Protein AF-A0A5A8F7L4-F1 (afdb_monomer_lite)

Structure (mmCIF, N/CA/C/O backbone):
data_AF-A0A5A8F7L4-F1
#
_entry.id   AF-A0A5A8F7L4-F1
#
loop_
_atom_site.group_PDB
_atom_site.id
_atom_site.type_symbol
_atom_site.label_atom_id
_atom_site.label_alt_id
_atom_site.label_comp_id
_atom_site.label_asym_id
_atom_site.label_entity_id
_atom_site.label_seq_id
_atom_site.pdbx_PDB_ins_code
_atom_site.Cartn_x
_atom_site.Cartn_y
_atom_site.Cartn_z
_atom_site.occupancy
_atom_site.B_iso_or_equiv
_atom_site.auth_seq_id
_atom_site.auth_comp_id
_atom_site.auth_asym_id
_atom_site.auth_atom_id
_atom_site.pdbx_PDB_model_num
ATOM 1 N N . MET A 1 1 ? 20.480 6.733 9.636 1.00 57.47 1 MET A N 1
ATOM 2 C CA . MET A 1 1 ? 19.299 7.056 10.469 1.00 57.47 1 MET A CA 1
ATOM 3 C C . MET A 1 1 ? 18.013 6.622 9.750 1.00 57.47 1 MET A C 1
ATOM 5 O O . MET A 1 1 ? 18.088 6.288 8.567 1.00 57.47 1 MET A O 1
ATOM 9 N N . ILE A 1 2 ? 16.866 6.569 10.441 1.00 54.84 2 ILE A N 1
ATOM 10 C CA . ILE A 1 2 ? 15.533 6.311 9.850 1.00 54.84 2 ILE A CA 1
ATOM 11 C C . ILE A 1 2 ? 14.812 7.654 9.679 1.00 54.84 2 ILE A C 1
ATOM 13 O O . ILE A 1 2 ? 14.841 8.476 10.595 1.00 54.84 2 ILE A O 1
ATOM 17 N N . LEU A 1 3 ? 14.175 7.861 8.528 1.00 58.91 3 LEU A N 1
ATOM 18 C CA . LEU A 1 3 ? 13.356 9.028 8.209 1.00 58.91 3 LEU A CA 1
ATOM 19 C C . LEU A 1 3 ? 11.886 8.669 8.175 1.00 58.91 3 LEU A C 1
ATOM 21 O O . LEU A 1 3 ? 11.523 7.587 7.713 1.00 58.91 3 LEU A O 1
ATOM 25 N N . ILE A 1 4 ? 11.055 9.606 8.620 1.00 66.19 4 ILE A N 1
ATOM 26 C CA . ILE A 1 4 ? 9.610 9.453 8.624 1.00 66.19 4 ILE A CA 1
ATOM 27 C C . ILE A 1 4 ? 8.995 10.644 7.894 1.00 66.19 4 ILE A C 1
ATOM 29 O O . ILE A 1 4 ? 9.152 11.786 8.315 1.00 66.19 4 ILE A O 1
ATOM 33 N N . PHE A 1 5 ? 8.288 10.368 6.800 1.00 61.22 5 PHE A N 1
ATOM 34 C CA . PHE A 1 5 ? 7.441 11.346 6.124 1.00 61.22 5 PHE A CA 1
ATOM 35 C C . PHE A 1 5 ? 5.993 11.074 6.481 1.00 61.22 5 PHE A C 1
ATOM 37 O O . PHE A 1 5 ? 5.512 9.946 6.370 1.00 61.22 5 PHE A O 1
ATOM 44 N N . SER A 1 6 ? 5.298 12.115 6.903 1.00 58.12 6 SER A N 1
ATOM 45 C CA . SER A 1 6 ? 3.911 12.045 7.332 1.00 58.12 6 SER A CA 1
ATOM 46 C C . SER A 1 6 ? 3.131 13.158 6.648 1.00 58.12 6 SER A C 1
ATOM 48 O O . SER A 1 6 ? 3.622 14.277 6.523 1.00 58.12 6 SER A O 1
ATOM 50 N N . ASN A 1 7 ? 1.913 12.868 6.198 1.00 58.84 7 ASN A N 1
ATOM 51 C CA . ASN A 1 7 ? 0.981 13.896 5.725 1.00 58.84 7 ASN A CA 1
ATOM 52 C C . ASN A 1 7 ? 0.032 14.396 6.828 1.00 58.84 7 ASN A C 1
ATOM 54 O O . ASN A 1 7 ? -0.946 15.092 6.551 1.00 58.84 7 ASN A O 1
ATOM 58 N N . TYR A 1 8 ? 0.289 14.034 8.085 1.00 61.28 8 TYR A N 1
ATOM 59 C CA . TYR A 1 8 ? -0.482 14.534 9.213 1.00 61.28 8 TYR A CA 1
ATOM 60 C C . TYR A 1 8 ? -0.081 15.961 9.572 1.00 61.28 8 TYR A C 1
ATOM 62 O O . TYR A 1 8 ? 1.003 16.182 10.105 1.00 61.28 8 TYR A O 1
ATOM 70 N N . LYS A 1 9 ? -1.014 16.907 9.421 1.00 59.25 9 LYS A N 1
ATOM 71 C CA . LYS A 1 9 ? -0.914 18.200 10.107 1.00 59.25 9 LYS A CA 1
ATOM 72 C C . LYS A 1 9 ? -1.054 17.974 11.615 1.00 59.25 9 LYS A C 1
ATOM 74 O O . LYS A 1 9 ? -2.053 17.413 12.069 1.00 59.25 9 LYS A O 1
ATOM 79 N N . GLU A 1 10 ? -0.077 18.441 12.391 1.00 54.88 10 GLU A N 1
ATOM 80 C CA . GLU A 1 10 ? 0.024 18.243 13.851 1.00 54.88 10 GLU A CA 1
ATOM 81 C C . GLU A 1 10 ? -1.289 18.556 14.598 1.00 54.88 10 GLU A C 1
ATOM 83 O O . GLU A 1 10 ? -1.762 17.765 15.417 1.00 54.88 10 GLU A O 1
ATOM 88 N N . ASN A 1 11 ? -1.945 19.666 14.248 1.00 58.03 11 ASN A N 1
ATOM 89 C CA . ASN A 1 11 ? -3.193 20.103 14.881 1.00 58.03 11 ASN A CA 1
ATOM 90 C C . ASN A 1 11 ? -4.389 19.174 14.597 1.00 58.03 11 ASN A C 1
ATOM 92 O O . ASN A 1 11 ? -5.245 18.989 15.467 1.00 58.03 11 ASN A O 1
ATOM 96 N N . ASP A 1 12 ? -4.448 18.558 13.413 1.00 60.22 12 ASP A N 1
ATOM 97 C CA . ASP A 1 12 ? -5.521 17.629 13.039 1.00 60.22 12 ASP A CA 1
ATOM 98 C C . ASP A 1 12 ? -5.340 16.260 13.705 1.00 60.22 12 ASP A C 1
ATOM 100 O O . ASP A 1 12 ? -6.324 15.626 14.102 1.00 60.22 12 ASP A O 1
ATOM 104 N N . LEU A 1 13 ? -4.087 15.825 13.884 1.00 56.00 13 LEU A N 1
ATOM 105 C CA . LEU A 1 13 ? -3.741 14.617 14.634 1.00 56.00 13 LEU A CA 1
ATOM 106 C C . LEU A 1 13 ? -4.175 14.756 16.103 1.00 56.00 13 LEU A C 1
ATOM 108 O O . LEU A 1 13 ? -4.954 13.939 16.597 1.00 56.00 13 LEU A O 1
ATOM 112 N N . LEU A 1 14 ? -3.759 15.837 16.773 1.00 55.66 14 LEU A N 1
ATOM 113 C CA . LEU A 1 14 ? -4.086 16.106 18.180 1.00 55.66 14 LEU A CA 1
ATOM 114 C C . LEU A 1 14 ? -5.597 16.214 18.429 1.00 55.66 14 LEU A C 1
ATOM 116 O O . LEU A 1 14 ? -6.098 15.761 19.460 1.00 55.66 14 LEU A O 1
ATOM 120 N N . LYS A 1 15 ? -6.345 16.789 17.479 1.00 60.19 15 LYS A N 1
ATOM 121 C CA . LYS A 1 15 ? -7.806 16.901 17.562 1.00 60.19 15 LYS A CA 1
ATOM 122 C C . LYS A 1 15 ? -8.496 15.538 17.453 1.00 60.19 15 LYS A C 1
ATOM 124 O O . LYS A 1 15 ? -9.439 15.279 18.195 1.00 60.19 15 LYS A O 1
ATOM 129 N N . ARG A 1 16 ? -8.018 14.651 16.572 1.00 56.50 16 ARG A N 1
ATOM 130 C CA . ARG A 1 16 ? -8.571 13.295 16.391 1.00 56.50 16 ARG A CA 1
ATOM 131 C C . ARG A 1 16 ? -8.291 12.381 17.583 1.00 56.50 16 ARG A C 1
ATOM 133 O O . ARG A 1 16 ? -9.190 11.644 17.979 1.00 56.50 16 ARG A O 1
ATOM 140 N N . LEU A 1 17 ? -7.100 12.480 18.174 1.00 53.53 17 LEU A N 1
ATOM 141 C CA . LEU A 1 17 ? -6.705 11.717 19.364 1.00 53.53 17 LEU A CA 1
ATOM 142 C C . LEU A 1 17 ? -7.562 12.063 20.586 1.00 53.53 17 LEU A C 1
ATOM 144 O O . LEU A 1 17 ? -8.050 11.178 21.280 1.00 53.53 17 LEU A O 1
ATOM 148 N N . LYS A 1 18 ? -7.850 13.354 20.791 1.00 55.47 18 LYS A N 1
ATOM 149 C CA . LYS A 1 18 ? -8.753 13.807 21.862 1.00 55.47 18 LYS A CA 1
ATOM 150 C C . LYS A 1 18 ? -10.212 13.380 21.664 1.00 55.47 18 LYS A C 1
ATOM 152 O O . LYS A 1 18 ? -10.973 13.402 22.625 1.00 55.47 18 LYS A O 1
ATOM 157 N N . MET A 1 19 ? -10.616 13.042 20.436 1.00 55.25 19 MET A N 1
ATOM 158 C CA . MET A 1 19 ? -12.011 12.755 20.088 1.00 55.25 19 MET A CA 1
ATOM 159 C C . MET A 1 19 ? -12.340 11.264 19.967 1.00 55.25 19 MET A C 1
ATOM 161 O O . MET A 1 19 ? -13.517 10.930 20.023 1.00 55.25 19 MET A O 1
ATOM 165 N N . ASN A 1 20 ? -11.363 10.366 19.796 1.00 46.97 20 ASN A N 1
ATOM 166 C CA . ASN A 1 20 ? -11.635 8.942 19.588 1.00 46.97 20 ASN A CA 1
ATOM 167 C C . ASN A 1 20 ? -10.513 8.044 20.133 1.00 46.97 20 ASN A C 1
ATOM 169 O O . ASN A 1 20 ? -9.562 7.738 19.417 1.00 46.97 20 ASN A O 1
ATOM 173 N N . ILE A 1 21 ? -10.708 7.489 21.333 1.00 47.66 21 ILE A N 1
ATOM 174 C CA . ILE A 1 21 ? -10.097 6.208 21.742 1.00 47.66 21 ILE A CA 1
ATOM 175 C C . ILE A 1 21 ? -10.932 5.080 21.106 1.00 47.66 21 ILE A C 1
ATOM 177 O O . ILE A 1 21 ? -11.544 4.252 21.772 1.00 47.66 21 ILE A O 1
ATOM 181 N N . VAL A 1 22 ? -11.065 5.111 19.783 1.00 51.72 22 VAL A N 1
ATOM 182 C CA . VAL A 1 22 ? -11.692 4.040 19.001 1.00 51.72 22 VAL A CA 1
ATOM 183 C C . VAL A 1 22 ? -10.557 3.310 18.313 1.00 51.72 22 VAL A C 1
ATOM 185 O O . VAL A 1 22 ? -9.643 3.964 17.826 1.00 51.72 22 VAL A O 1
ATOM 188 N N . SER A 1 23 ? -10.598 1.976 18.275 1.00 60.38 23 SER A N 1
ATOM 189 C CA . SER A 1 23 ? -9.580 1.113 17.665 1.00 60.38 23 SER A CA 1
ATOM 190 C C . SER A 1 23 ? -9.224 1.563 16.238 1.00 60.38 23 SER A C 1
ATOM 192 O O . SER A 1 23 ? -9.871 1.172 15.259 1.00 60.38 23 SER A O 1
ATOM 194 N N . ILE A 1 24 ? -8.211 2.419 16.108 1.00 70.38 24 ILE A N 1
ATOM 195 C CA . ILE A 1 24 ? -7.710 2.888 14.821 1.00 70.38 24 ILE A CA 1
ATOM 196 C C . ILE A 1 24 ? -7.053 1.686 14.148 1.00 70.38 24 ILE A C 1
ATOM 198 O O . ILE A 1 24 ? -6.087 1.124 14.658 1.00 70.38 24 ILE A O 1
ATOM 202 N N . LYS A 1 25 ? -7.575 1.279 12.988 1.00 81.06 25 LYS A N 1
ATOM 203 C CA . LYS A 1 25 ? -6.940 0.241 12.173 1.00 81.06 25 LYS A CA 1
ATOM 204 C C . LYS A 1 25 ? -5.682 0.813 11.530 1.00 81.06 25 LYS A C 1
ATOM 206 O O . LYS A 1 25 ? -5.773 1.710 10.689 1.00 81.06 25 LYS A O 1
ATOM 211 N N . ILE A 1 26 ? -4.534 0.284 11.923 1.00 82.62 26 ILE A N 1
ATOM 212 C CA . ILE A 1 26 ? -3.226 0.597 11.352 1.00 82.62 26 ILE A CA 1
ATOM 213 C C . ILE A 1 26 ? -2.801 -0.583 10.479 1.00 82.62 26 ILE A C 1
ATOM 215 O O . ILE A 1 26 ? -3.024 -1.733 10.855 1.00 82.62 26 ILE A O 1
ATOM 219 N N . ALA A 1 27 ? -2.206 -0.310 9.321 1.00 87.44 27 ALA A N 1
ATOM 220 C CA . ALA A 1 27 ? -1.684 -1.347 8.440 1.00 87.44 27 ALA A CA 1
ATOM 221 C C . ALA A 1 27 ? -0.293 -0.999 7.907 1.00 87.44 27 ALA A C 1
ATOM 223 O O . ALA A 1 27 ? 0.126 0.159 7.926 1.00 87.44 27 ALA A O 1
ATOM 224 N N . PHE A 1 28 ? 0.413 -2.019 7.426 1.00 89.12 28 PHE A N 1
ATOM 225 C CA . PHE A 1 28 ? 1.803 -1.928 7.001 1.00 89.12 28 PHE A CA 1
ATOM 226 C C . PHE A 1 28 ? 1.964 -2.486 5.589 1.00 89.12 28 PHE A C 1
ATOM 2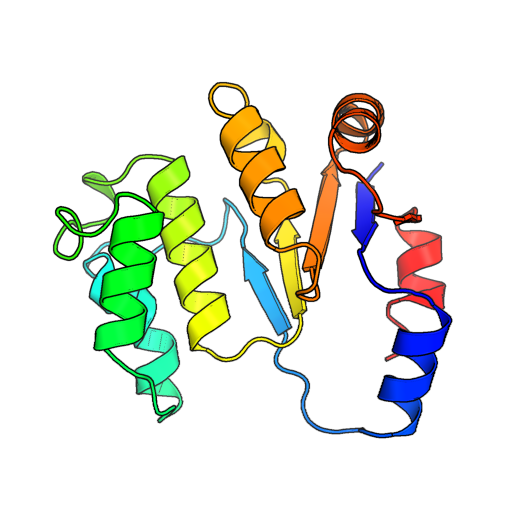28 O O . PHE A 1 28 ? 1.507 -3.586 5.284 1.00 89.12 28 PHE A O 1
ATOM 235 N N . VAL A 1 29 ? 2.676 -1.745 4.752 1.00 90.81 29 VAL A N 1
ATOM 236 C CA . VAL A 1 29 ? 3.159 -2.167 3.442 1.00 90.81 29 VAL A CA 1
ATOM 237 C C . VAL A 1 29 ? 4.679 -2.184 3.525 1.00 90.81 29 VAL A C 1
ATOM 239 O O . VAL A 1 29 ? 5.332 -1.141 3.566 1.00 90.81 29 VAL A O 1
ATOM 242 N N . ALA A 1 30 ? 5.237 -3.387 3.602 1.00 88.31 30 ALA A N 1
ATOM 243 C CA . ALA A 1 30 ? 6.674 -3.611 3.675 1.00 88.31 30 ALA A CA 1
ATOM 244 C C . ALA A 1 30 ? 7.082 -4.700 2.681 1.00 88.31 30 ALA A C 1
ATOM 246 O O . ALA A 1 30 ? 6.299 -5.607 2.385 1.00 88.31 30 ALA A O 1
ATOM 247 N N . GLU A 1 31 ? 8.316 -4.638 2.186 1.00 80.31 31 GLU A N 1
ATOM 248 C CA . GLU A 1 31 ? 8.887 -5.656 1.296 1.00 80.31 31 GLU A CA 1
ATOM 249 C C . GLU A 1 31 ? 8.870 -7.030 1.979 1.00 80.31 31 GLU A C 1
ATOM 251 O O . GLU A 1 31 ? 8.335 -7.997 1.433 1.00 80.31 31 GLU A O 1
ATOM 256 N N . THR A 1 32 ? 9.343 -7.060 3.226 1.00 82.50 32 THR A N 1
ATOM 257 C CA . THR A 1 32 ? 9.499 -8.253 4.064 1.00 82.50 32 THR A CA 1
ATOM 258 C C . THR A 1 32 ? 8.189 -8.925 4.455 1.00 82.50 32 THR A C 1
ATOM 260 O O . THR A 1 32 ? 8.223 -10.072 4.887 1.00 82.50 32 THR A O 1
ATOM 263 N N . LEU A 1 33 ? 7.040 -8.257 4.302 1.00 86.00 33 LEU A N 1
ATOM 264 C CA . LEU A 1 33 ? 5.728 -8.866 4.516 1.00 86.00 33 LEU A CA 1
ATOM 265 C C . LEU A 1 33 ? 5.312 -9.600 3.235 1.00 86.00 33 LEU A C 1
ATOM 267 O O . LEU A 1 33 ? 5.012 -8.941 2.240 1.00 86.00 33 LEU A O 1
ATOM 271 N N . PRO A 1 34 ? 5.322 -10.942 3.188 1.00 88.12 34 PRO A N 1
ATOM 272 C CA . PRO A 1 34 ? 5.039 -11.662 1.956 1.00 88.12 34 PRO A CA 1
ATOM 273 C C . PRO A 1 34 ? 3.535 -11.680 1.649 1.00 88.12 34 PRO A C 1
ATOM 275 O O . PRO A 1 34 ? 2.703 -11.698 2.552 1.00 88.12 34 PRO A O 1
ATOM 278 N N . LEU A 1 35 ? 3.193 -11.741 0.359 1.00 94.12 35 LEU A N 1
ATOM 279 C CA . LEU A 1 35 ? 1.896 -12.278 -0.064 1.00 94.12 35 LEU A CA 1
ATOM 280 C C . LEU A 1 35 ? 1.872 -13.785 0.204 1.00 94.12 35 LEU A C 1
ATOM 282 O O . LEU A 1 35 ? 2.916 -14.442 0.128 1.00 94.12 35 LEU A O 1
ATOM 286 N N . ILE A 1 36 ? 0.692 -14.333 0.476 1.00 94.62 36 ILE A N 1
ATOM 287 C CA . ILE A 1 36 ? 0.520 -15.768 0.673 1.00 94.62 36 ILE A CA 1
ATOM 288 C C . ILE A 1 36 ? 0.616 -16.450 -0.695 1.00 94.62 36 ILE A C 1
ATOM 290 O O . ILE A 1 36 ? -0.210 -16.222 -1.576 1.00 94.62 36 ILE A O 1
ATOM 294 N N . SER A 1 37 ? 1.653 -17.269 -0.880 1.00 90.88 37 SER A N 1
ATOM 295 C CA . SER A 1 37 ? 2.071 -17.767 -2.198 1.00 90.88 37 SER A CA 1
ATOM 296 C C . SER A 1 37 ? 1.062 -18.684 -2.894 1.00 90.88 37 SER A C 1
ATOM 298 O O . SER A 1 37 ? 1.043 -18.745 -4.120 1.00 90.88 37 SER A O 1
ATOM 300 N N . ASN A 1 38 ? 0.250 -19.428 -2.137 1.00 94.62 38 ASN A N 1
ATOM 301 C CA . ASN A 1 38 ? -0.765 -20.323 -2.701 1.00 94.62 38 ASN A CA 1
ATOM 302 C C . ASN A 1 38 ? -2.058 -19.593 -3.093 1.00 94.62 38 ASN A C 1
ATOM 304 O O . ASN A 1 38 ? -2.875 -20.185 -3.797 1.00 94.62 38 ASN A O 1
ATOM 308 N N . LEU A 1 39 ? -2.221 -18.340 -2.666 1.00 97.19 39 LEU A N 1
ATOM 309 C CA . LEU A 1 39 ? -3.354 -17.498 -3.015 1.00 97.19 39 LEU A CA 1
ATOM 310 C C . LEU A 1 39 ? -3.042 -16.667 -4.261 1.00 97.19 39 LEU A C 1
ATOM 312 O O . LEU A 1 39 ? -1.916 -16.199 -4.460 1.00 97.19 39 LEU A O 1
ATOM 316 N N . ASN A 1 40 ? -4.054 -16.455 -5.093 1.00 97.50 40 ASN A N 1
ATOM 317 C CA . ASN A 1 40 ? -3.977 -15.480 -6.173 1.00 97.50 40 ASN A CA 1
ATOM 318 C C . ASN A 1 40 ? -4.063 -14.034 -5.638 1.00 97.50 40 ASN A C 1
ATOM 320 O O . ASN A 1 40 ? -4.234 -13.786 -4.439 1.00 97.50 40 ASN A O 1
ATOM 324 N N . LEU A 1 41 ? -3.888 -13.060 -6.530 1.00 97.25 41 LEU A N 1
ATOM 325 C CA . LEU A 1 41 ? -3.889 -11.636 -6.205 1.00 97.25 41 LEU A CA 1
ATOM 326 C C . LEU A 1 41 ? -5.183 -11.215 -5.496 1.00 97.25 41 LEU A C 1
ATOM 328 O O . LEU A 1 41 ? -5.121 -10.585 -4.437 1.00 97.25 41 LEU A O 1
ATOM 332 N N . ILE A 1 42 ? -6.350 -11.567 -6.047 1.00 97.12 42 ILE A N 1
ATOM 333 C CA . ILE A 1 42 ? -7.628 -11.145 -5.463 1.00 97.12 42 ILE A CA 1
ATOM 334 C C . ILE A 1 42 ? -7.907 -11.831 -4.122 1.00 97.12 42 ILE A C 1
ATOM 336 O O . ILE A 1 42 ? -8.418 -11.195 -3.200 1.00 97.12 42 ILE A O 1
ATOM 340 N N . GLU A 1 43 ? -7.511 -13.090 -3.963 1.00 97.50 43 GLU A N 1
ATOM 341 C CA . GLU A 1 43 ? -7.579 -13.812 -2.691 1.00 97.50 43 GLU A CA 1
ATOM 342 C C . GLU A 1 43 ? -6.701 -13.148 -1.631 1.00 97.50 43 GLU A C 1
ATOM 344 O O . GLU A 1 43 ? -7.164 -12.927 -0.517 1.00 97.50 43 GLU A O 1
ATOM 349 N N . ASN A 1 44 ? -5.475 -12.736 -1.972 1.00 97.50 44 ASN A N 1
ATOM 350 C CA . ASN A 1 44 ? -4.622 -11.991 -1.043 1.00 97.50 44 ASN A CA 1
ATOM 351 C C . ASN A 1 44 ? -5.284 -10.678 -0.590 1.00 97.50 44 ASN A C 1
ATOM 353 O O . ASN A 1 44 ? -5.287 -10.384 0.604 1.00 97.50 44 ASN A O 1
ATOM 357 N N . ILE A 1 45 ? -5.874 -9.909 -1.517 1.00 97.06 45 ILE A N 1
ATOM 358 C CA . ILE A 1 45 ? -6.573 -8.650 -1.197 1.00 97.06 45 ILE A CA 1
ATOM 359 C C . ILE A 1 45 ? -7.778 -8.893 -0.289 1.00 97.06 45 ILE A C 1
ATOM 361 O O . ILE A 1 45 ? -8.002 -8.144 0.663 1.00 97.06 45 ILE A O 1
ATOM 365 N N . THR A 1 46 ? -8.560 -9.927 -0.591 1.00 96.12 46 THR A N 1
ATOM 366 C CA . THR A 1 46 ? -9.851 -10.167 0.060 1.00 96.12 46 THR A CA 1
ATOM 367 C C . THR A 1 46 ? -9.748 -10.960 1.354 1.00 96.12 46 THR A C 1
ATOM 369 O O . THR A 1 46 ? -10.628 -10.829 2.202 1.00 96.12 46 THR A O 1
ATOM 372 N N . LEU A 1 47 ? -8.658 -11.694 1.578 1.00 94.94 47 LEU A N 1
ATOM 373 C CA . LEU A 1 47 ? -8.426 -12.472 2.792 1.00 94.94 47 LEU A CA 1
ATOM 374 C C . LEU A 1 47 ? -8.636 -11.681 4.100 1.00 94.94 47 LEU A C 1
ATOM 376 O O . LEU A 1 47 ? -9.448 -12.121 4.916 1.00 94.94 47 LEU A O 1
ATOM 380 N N . PRO A 1 48 ? -7.981 -10.523 4.343 1.00 91.19 48 PRO A N 1
ATOM 381 C CA . PRO A 1 48 ? -8.197 -9.770 5.581 1.00 91.19 48 PRO A CA 1
ATOM 382 C C . PRO A 1 48 ? -9.634 -9.247 5.701 1.00 91.19 48 PRO A C 1
ATOM 384 O O . PRO A 1 48 ? -10.163 -9.119 6.803 1.00 91.19 48 PRO A O 1
ATOM 387 N N . ILE A 1 49 ? -10.288 -8.963 4.574 1.00 93.12 49 ILE A N 1
ATOM 388 C CA . ILE A 1 49 ? -11.676 -8.502 4.534 1.00 93.12 49 ILE A CA 1
ATOM 389 C C . ILE A 1 49 ? -12.607 -9.625 5.005 1.00 93.12 49 ILE A C 1
ATOM 391 O O . ILE A 1 49 ? -13.423 -9.421 5.905 1.00 93.12 49 ILE A O 1
ATOM 395 N N . GLN A 1 50 ? -12.450 -10.812 4.416 1.00 93.19 50 GLN A N 1
ATOM 396 C CA . GLN A 1 50 ? -13.241 -12.004 4.710 1.00 93.19 50 GLN A CA 1
ATOM 397 C C . GLN A 1 50 ? -13.024 -12.471 6.149 1.00 93.19 50 GLN A C 1
ATOM 399 O O . GLN A 1 50 ? -13.997 -12.709 6.860 1.00 93.19 50 GLN A O 1
ATOM 404 N N . TYR A 1 51 ? -11.767 -12.520 6.604 1.00 92.00 51 TYR A N 1
ATOM 405 C CA . TYR A 1 51 ? -11.412 -12.926 7.965 1.00 92.00 51 TYR A CA 1
ATOM 406 C C . TYR A 1 51 ? -12.084 -12.050 9.033 1.00 92.00 51 TYR A C 1
ATOM 408 O O . TYR A 1 51 ? -12.534 -12.548 10.061 1.00 92.00 51 TYR A O 1
ATOM 416 N N . HIS A 1 52 ? -12.200 -10.744 8.777 1.00 87.12 52 HIS A N 1
ATOM 417 C CA . HIS A 1 52 ? -12.830 -9.796 9.697 1.00 87.12 52 HIS A CA 1
ATOM 418 C C . HIS A 1 52 ? -14.314 -9.516 9.402 1.00 87.12 52 HIS A C 1
ATOM 420 O O . HIS A 1 52 ? -14.894 -8.635 10.038 1.00 87.12 52 HIS A O 1
ATOM 426 N N . GLY A 1 53 ? -14.932 -10.216 8.443 1.00 89.94 53 GLY A N 1
ATOM 427 C CA . GLY A 1 53 ? -16.338 -10.013 8.073 1.00 89.94 53 GLY A CA 1
ATOM 428 C C . GLY A 1 53 ? -16.657 -8.598 7.572 1.00 89.94 53 GLY A C 1
ATOM 429 O O . GLY A 1 53 ? -17.766 -8.097 7.766 1.00 89.94 53 GLY A O 1
ATOM 430 N N . ILE A 1 54 ? -15.682 -7.916 6.969 1.00 90.44 54 ILE A N 1
ATOM 431 C CA . ILE A 1 54 ? -15.829 -6.539 6.491 1.00 90.44 54 ILE A CA 1
ATOM 432 C C . ILE A 1 54 ? -16.601 -6.551 5.167 1.00 90.44 54 ILE A C 1
ATOM 434 O O . ILE A 1 54 ? -16.339 -7.352 4.274 1.00 90.44 54 ILE A O 1
ATOM 438 N N . LYS A 1 55 ? -17.565 -5.642 5.013 1.00 91.25 55 LYS A N 1
ATOM 439 C CA . LYS A 1 55 ? -18.247 -5.453 3.728 1.00 91.25 55 LYS A CA 1
ATOM 440 C C . LYS A 1 55 ? -17.374 -4.618 2.799 1.00 91.25 55 LYS A C 1
ATOM 442 O O . LYS A 1 55 ? -16.831 -3.598 3.218 1.00 91.25 55 LYS A O 1
ATOM 447 N N . TYR A 1 56 ? -17.291 -5.024 1.541 1.00 91.31 56 TYR A N 1
ATOM 448 C CA . TYR A 1 56 ? -16.586 -4.291 0.498 1.00 91.31 56 TYR A CA 1
ATOM 449 C C . TYR A 1 56 ? -17.345 -4.379 -0.825 1.00 91.31 56 TYR A C 1
ATOM 451 O O . TYR A 1 56 ? -18.142 -5.296 -1.030 1.00 91.31 56 TYR A O 1
ATOM 459 N N . ASP A 1 57 ? -17.107 -3.409 -1.706 1.00 93.50 57 ASP A N 1
ATOM 460 C CA . ASP A 1 57 ? -17.699 -3.371 -3.039 1.00 93.50 57 ASP A CA 1
ATOM 461 C C . ASP A 1 57 ? -16.728 -3.962 -4.072 1.00 93.50 57 ASP A C 1
ATOM 463 O O . ASP A 1 57 ? -15.653 -3.417 -4.331 1.00 93.50 57 ASP A O 1
ATOM 467 N N . MET A 1 58 ? -17.127 -5.077 -4.687 1.00 91.94 58 MET A N 1
ATOM 468 C CA . MET A 1 58 ? -16.362 -5.734 -5.750 1.00 91.94 58 MET A CA 1
ATOM 469 C C . MET A 1 58 ? -16.204 -4.868 -7.002 1.00 91.94 58 MET A C 1
ATOM 471 O O . MET A 1 58 ? -15.205 -5.004 -7.707 1.00 91.94 58 MET A O 1
ATOM 475 N N . ARG A 1 59 ? -17.157 -3.977 -7.303 1.00 94.94 59 ARG A N 1
ATOM 476 C CA . ARG A 1 59 ? -17.036 -3.063 -8.450 1.00 94.94 59 ARG A CA 1
ATOM 477 C C . ARG A 1 59 ? -15.914 -2.066 -8.210 1.00 94.94 59 ARG A C 1
ATOM 479 O O . ARG A 1 59 ? -15.042 -1.922 -9.059 1.00 94.94 59 ARG A O 1
ATOM 486 N N . GLN A 1 60 ? -15.882 -1.487 -7.011 1.00 95.38 60 GLN A N 1
ATOM 487 C CA . GLN A 1 60 ? -14.805 -0.596 -6.597 1.00 95.38 60 GLN A CA 1
ATOM 488 C C . GLN A 1 60 ? -13.441 -1.301 -6.628 1.00 95.38 60 GLN A C 1
ATOM 490 O O . GLN A 1 60 ? -12.461 -0.710 -7.081 1.00 95.38 60 GLN A O 1
ATOM 495 N N . LEU A 1 61 ? -13.379 -2.571 -6.204 1.00 95.69 61 LEU A N 1
ATOM 496 C CA . LEU A 1 61 ? -12.143 -3.355 -6.272 1.00 95.69 61 LEU A CA 1
ATOM 497 C C . LEU A 1 61 ? -11.684 -3.544 -7.717 1.00 95.69 61 LEU A C 1
ATOM 499 O O . LEU A 1 61 ? -10.515 -3.324 -8.014 1.00 95.69 61 LEU A O 1
ATOM 503 N N . ASN A 1 62 ? -12.591 -3.888 -8.627 1.00 95.88 62 ASN A N 1
ATOM 504 C CA . ASN A 1 62 ? -12.259 -4.035 -10.042 1.00 95.88 62 ASN A CA 1
ATOM 505 C C . ASN A 1 62 ? -11.758 -2.727 -10.668 1.00 95.88 62 ASN A C 1
ATOM 507 O O . ASN A 1 62 ? -10.794 -2.753 -11.433 1.00 95.88 62 ASN A O 1
ATOM 511 N N . ASP A 1 63 ? -12.369 -1.592 -10.330 1.00 96.62 63 ASP A N 1
ATOM 512 C CA . ASP A 1 63 ? -11.932 -0.283 -10.821 1.00 96.62 63 ASP A CA 1
ATOM 513 C C . ASP A 1 63 ? -10.545 0.087 -10.282 1.00 96.62 63 ASP A C 1
ATOM 515 O O . ASP A 1 63 ? -9.687 0.547 -11.036 1.00 96.62 63 ASP A O 1
ATOM 519 N N . ASP A 1 64 ? -10.271 -0.184 -9.003 1.00 95.25 64 ASP A N 1
ATOM 520 C CA . ASP A 1 64 ? -8.930 -0.024 -8.439 1.00 95.25 64 ASP A CA 1
ATOM 521 C C . ASP A 1 64 ? -7.906 -0.934 -9.128 1.00 95.25 64 ASP A C 1
ATOM 523 O O . ASP A 1 64 ? -6.811 -0.485 -9.463 1.00 95.25 64 ASP A O 1
ATOM 527 N N . LEU A 1 65 ? -8.253 -2.202 -9.376 1.00 96.38 65 LEU A N 1
ATOM 528 C CA . LEU A 1 65 ? -7.380 -3.133 -10.090 1.00 96.38 65 LEU A CA 1
ATOM 529 C C . LEU A 1 65 ? -7.065 -2.623 -11.501 1.00 96.38 65 LEU A C 1
ATOM 531 O O . LEU A 1 65 ? -5.923 -2.733 -11.935 1.00 96.38 65 LEU A O 1
ATOM 535 N N . ARG A 1 66 ? -8.023 -2.013 -12.205 1.00 96.44 66 ARG A N 1
ATOM 536 C CA . ARG A 1 66 ? -7.769 -1.370 -13.507 1.00 96.44 66 ARG A CA 1
ATOM 537 C C . ARG A 1 66 ? -6.850 -0.161 -13.373 1.00 96.44 66 ARG A C 1
ATOM 539 O O . ARG A 1 66 ? -5.886 -0.058 -14.122 1.00 96.44 66 ARG A O 1
ATOM 546 N N . ASN A 1 67 ? -7.090 0.704 -12.387 1.00 92.81 67 ASN A N 1
ATOM 547 C CA . ASN A 1 67 ? -6.270 1.896 -12.142 1.00 92.81 67 ASN A CA 1
ATOM 548 C C . ASN A 1 67 ? -4.798 1.568 -11.852 1.00 92.81 67 ASN A C 1
ATOM 550 O O . ASN A 1 67 ? -3.920 2.380 -12.140 1.00 92.81 67 ASN A O 1
ATOM 554 N N . TYR A 1 68 ? -4.531 0.390 -11.284 1.00 92.19 68 TYR A N 1
ATOM 555 C CA . TYR A 1 68 ? -3.181 -0.092 -10.992 1.00 92.19 68 TYR A CA 1
ATOM 556 C C . TYR A 1 68 ? -2.652 -1.116 -12.010 1.00 92.19 68 TYR A C 1
ATOM 558 O O . TYR A 1 68 ? -1.611 -1.716 -11.761 1.00 92.19 68 TYR A O 1
ATOM 566 N N . ASN A 1 69 ? -3.329 -1.315 -13.149 1.00 94.06 69 ASN A N 1
ATOM 567 C CA . ASN A 1 69 ? -2.965 -2.294 -14.186 1.00 94.06 69 ASN A CA 1
ATOM 568 C C . ASN A 1 69 ? -2.847 -3.748 -13.673 1.00 94.06 69 ASN A C 1
ATOM 570 O O . ASN A 1 69 ? -2.029 -4.531 -14.148 1.00 94.06 69 ASN A O 1
ATOM 574 N N . LEU A 1 70 ? -3.678 -4.116 -12.697 1.00 96.81 70 LEU A N 1
ATOM 575 C CA . LEU A 1 70 ? -3.742 -5.441 -12.068 1.00 96.81 70 LEU A CA 1
ATOM 576 C C . LEU A 1 70 ? -4.943 -6.281 -12.513 1.00 96.81 70 LEU A C 1
ATOM 578 O O . LEU A 1 70 ? -5.031 -7.450 -12.143 1.00 96.81 70 LEU A O 1
ATOM 582 N N . TYR A 1 71 ? -5.879 -5.705 -13.270 1.00 97.19 71 TYR A N 1
ATOM 583 C CA . TYR A 1 71 ? -7.154 -6.352 -13.594 1.00 97.19 71 TYR A CA 1
ATOM 584 C C . TYR A 1 71 ? -6.970 -7.699 -14.305 1.00 97.19 71 TYR A C 1
ATOM 586 O O . TYR A 1 71 ? -7.468 -8.717 -13.830 1.00 97.19 71 TYR A O 1
ATOM 594 N N . ASP A 1 72 ? -6.153 -7.737 -15.358 1.00 97.06 72 ASP A N 1
ATOM 595 C CA . ASP A 1 72 ? -5.891 -8.966 -16.125 1.00 97.06 72 ASP A CA 1
ATOM 596 C C . ASP A 1 72 ? -5.058 -9.997 -15.341 1.00 97.06 72 ASP A C 1
ATOM 598 O O . ASP A 1 72 ? -4.948 -11.158 -15.731 1.00 97.06 72 ASP A O 1
ATOM 602 N N . LYS A 1 73 ? -4.491 -9.586 -14.200 1.00 97.12 73 LYS A N 1
ATOM 603 C CA . LYS A 1 73 ? -3.676 -10.410 -13.300 1.00 97.12 73 LYS A CA 1
ATOM 604 C C . LYS A 1 73 ? -4.405 -10.790 -12.015 1.00 97.12 73 LYS A C 1
ATOM 606 O O . LYS A 1 73 ? -3.792 -11.342 -11.105 1.00 97.12 73 LYS A O 1
ATOM 611 N N . MET A 1 74 ? -5.713 -10.543 -11.917 1.00 96.25 74 MET A N 1
ATOM 612 C CA . MET A 1 74 ? -6.473 -10.785 -10.685 1.00 96.25 74 MET A CA 1
ATOM 613 C C . MET A 1 74 ? -6.396 -12.239 -10.181 1.00 96.25 74 MET A C 1
ATOM 615 O O . MET A 1 74 ? -6.449 -12.473 -8.975 1.00 96.25 74 MET A O 1
ATOM 619 N N . TYR A 1 75 ? -6.210 -13.203 -11.089 1.00 97.44 75 TYR A N 1
ATOM 620 C CA . TYR A 1 75 ? -6.079 -14.631 -10.776 1.00 97.44 75 TYR A CA 1
ATOM 621 C C . TYR A 1 75 ? -4.631 -15.142 -10.788 1.00 97.44 75 TYR A C 1
ATOM 623 O O . TYR A 1 75 ? -4.399 -16.342 -10.639 1.00 97.44 75 TYR A O 1
ATOM 631 N N . TYR A 1 76 ? -3.646 -14.255 -10.947 1.00 97.94 76 TYR A N 1
ATOM 632 C CA . TYR A 1 76 ? -2.236 -14.630 -10.925 1.00 97.94 76 TYR A CA 1
ATOM 633 C C . TYR A 1 76 ? -1.781 -14.833 -9.481 1.00 97.94 76 TYR A C 1
ATOM 635 O O . TYR A 1 76 ? -2.244 -14.155 -8.561 1.00 97.94 76 TYR A O 1
ATOM 643 N N . ARG A 1 77 ? -0.856 -15.770 -9.282 1.00 96.06 77 ARG A N 1
ATOM 644 C CA . ARG A 1 77 ? -0.142 -15.959 -8.015 1.00 96.06 77 ARG A CA 1
ATOM 645 C C . ARG A 1 77 ? 1.063 -15.025 -7.941 1.00 96.06 77 ARG A C 1
ATOM 647 O O . ARG A 1 77 ? 1.431 -14.397 -8.931 1.00 96.06 77 ARG A O 1
ATOM 654 N N . LYS A 1 78 ? 1.671 -14.928 -6.754 1.00 92.75 78 LYS A N 1
ATOM 655 C CA . LYS A 1 78 ? 2.796 -14.019 -6.468 1.00 92.75 78 LYS A CA 1
ATOM 656 C C . LYS A 1 78 ? 3.936 -14.116 -7.494 1.00 92.75 78 LYS A C 1
ATOM 658 O O . LYS A 1 78 ? 4.517 -13.098 -7.836 1.00 92.75 78 LYS A O 1
ATOM 663 N N . ASP A 1 79 ? 4.261 -15.318 -7.951 1.00 93.75 79 ASP A N 1
ATOM 664 C CA . ASP A 1 79 ? 5.301 -15.608 -8.945 1.00 93.75 79 ASP A CA 1
ATOM 665 C C . ASP A 1 79 ? 5.005 -15.026 -10.337 1.00 93.75 79 ASP A C 1
ATOM 667 O O . ASP A 1 79 ? 5.928 -14.774 -11.105 1.00 93.75 79 ASP A O 1
ATOM 671 N N . GLY A 1 80 ? 3.734 -14.755 -10.644 1.00 94.25 80 GLY A N 1
ATOM 672 C CA . GLY A 1 80 ? 3.306 -14.056 -11.857 1.00 94.25 80 GLY A CA 1
ATOM 673 C C . GLY A 1 80 ? 3.237 -12.530 -11.724 1.00 94.25 80 GLY A C 1
ATOM 674 O O . GLY A 1 80 ? 2.828 -11.865 -12.679 1.00 94.25 80 GLY A O 1
ATOM 675 N N . LEU A 1 81 ? 3.591 -11.970 -10.562 1.00 93.56 81 LEU A N 1
ATOM 676 C CA . LEU A 1 81 ? 3.536 -10.535 -10.285 1.00 93.56 81 LEU A CA 1
ATOM 677 C C . LEU A 1 81 ? 4.939 -9.943 -10.183 1.00 93.56 81 LEU A C 1
ATOM 679 O O . LEU A 1 81 ? 5.834 -10.520 -9.565 1.00 93.56 81 LEU A O 1
ATOM 683 N N . ASN A 1 82 ? 5.119 -8.752 -10.741 1.00 91.38 82 ASN A N 1
ATOM 684 C CA . ASN A 1 82 ? 6.338 -7.982 -10.527 1.00 91.38 82 ASN A CA 1
ATOM 685 C C . ASN A 1 82 ? 6.282 -7.189 -9.204 1.00 91.38 82 ASN A C 1
ATOM 687 O O . ASN A 1 82 ? 5.295 -7.158 -8.469 1.00 91.38 82 ASN A O 1
ATOM 691 N N . GLU A 1 83 ? 7.378 -6.502 -8.926 1.00 88.50 83 GLU A N 1
ATOM 692 C CA . GLU A 1 83 ? 7.628 -5.727 -7.715 1.00 88.50 83 GLU A CA 1
ATOM 693 C C . GLU A 1 83 ? 6.565 -4.648 -7.426 1.00 88.50 83 GLU A C 1
ATOM 695 O O . GLU A 1 83 ? 6.061 -4.537 -6.303 1.00 88.50 83 GLU A O 1
ATOM 700 N N . ILE A 1 84 ? 6.189 -3.874 -8.451 1.00 89.31 84 ILE A N 1
ATOM 701 C CA . ILE A 1 84 ? 5.190 -2.797 -8.345 1.00 89.31 84 ILE A CA 1
ATOM 702 C C . ILE A 1 84 ? 3.777 -3.371 -8.178 1.00 89.31 84 ILE A C 1
ATOM 704 O O . ILE A 1 84 ? 2.967 -2.847 -7.412 1.00 89.31 84 ILE A O 1
ATOM 708 N N . GLU A 1 85 ? 3.496 -4.504 -8.815 1.00 92.31 85 GLU A N 1
ATOM 709 C CA . GLU A 1 85 ? 2.216 -5.201 -8.708 1.00 92.31 85 GLU A CA 1
ATOM 710 C C . GLU A 1 85 ? 2.017 -5.790 -7.310 1.00 92.31 85 GLU A C 1
ATOM 712 O O . GLU A 1 85 ? 0.938 -5.665 -6.721 1.00 92.31 85 GLU A O 1
ATOM 717 N N . ILE A 1 86 ? 3.077 -6.355 -6.725 1.00 93.12 86 ILE A N 1
ATOM 718 C CA . ILE A 1 86 ? 3.084 -6.821 -5.334 1.00 93.12 86 ILE A CA 1
ATOM 719 C C . ILE A 1 86 ? 2.823 -5.653 -4.374 1.00 93.12 86 ILE A C 1
ATOM 721 O O . ILE A 1 86 ? 2.040 -5.795 -3.432 1.00 93.12 86 ILE A O 1
ATOM 725 N N . PHE A 1 87 ? 3.437 -4.493 -4.607 1.00 92.44 87 PHE A N 1
ATOM 726 C CA . PHE A 1 87 ? 3.202 -3.296 -3.799 1.00 92.44 87 PHE A CA 1
ATOM 727 C C . PHE A 1 87 ? 1.752 -2.829 -3.841 1.00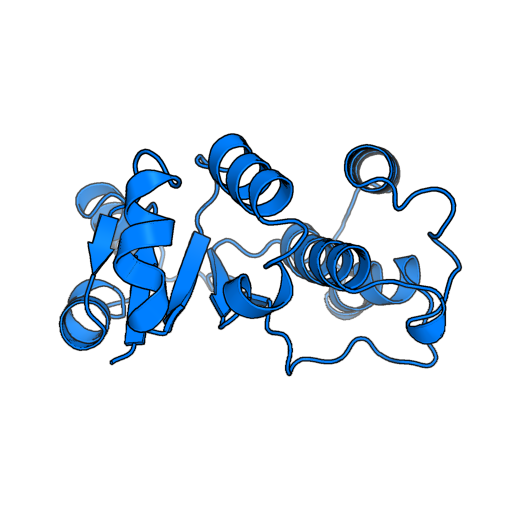 92.44 87 PHE A C 1
ATOM 729 O O . PHE A 1 87 ? 1.141 -2.654 -2.783 1.00 92.44 87 PHE A O 1
ATOM 736 N N . PHE A 1 88 ? 1.172 -2.681 -5.034 1.00 93.81 88 PHE A N 1
ATOM 737 C CA . PHE A 1 88 ? -0.224 -2.268 -5.156 1.00 93.81 88 PHE A CA 1
ATOM 738 C C . PHE A 1 88 ? -1.177 -3.309 -4.569 1.00 93.81 88 PHE A C 1
ATOM 740 O O . PHE A 1 88 ? -2.139 -2.934 -3.904 1.00 93.81 88 PHE A O 1
ATOM 747 N N . THR A 1 89 ? -0.871 -4.602 -4.694 1.00 95.62 89 THR A N 1
ATOM 748 C CA . THR A 1 89 ? -1.637 -5.672 -4.036 1.00 95.62 89 THR A CA 1
ATOM 749 C C . THR A 1 89 ? -1.650 -5.491 -2.514 1.00 95.62 89 THR A C 1
ATOM 751 O O . THR A 1 89 ? -2.719 -5.447 -1.905 1.00 95.62 89 THR A O 1
ATOM 754 N N . LYS A 1 90 ? -0.481 -5.291 -1.887 1.00 94.88 90 LYS A N 1
ATOM 755 C CA . LYS A 1 90 ? -0.364 -5.037 -0.436 1.00 94.88 90 LYS A CA 1
ATOM 756 C C . LYS A 1 90 ? -1.071 -3.751 -0.011 1.00 94.88 90 LYS A C 1
ATOM 758 O O . LYS A 1 90 ? -1.732 -3.712 1.027 1.00 94.88 90 LYS A O 1
ATOM 763 N N . TYR A 1 91 ? -0.964 -2.696 -0.814 1.00 94.06 91 TYR A N 1
ATOM 764 C CA . TYR A 1 91 ? -1.695 -1.456 -0.576 1.00 94.06 91 TYR A CA 1
ATOM 765 C C . TYR A 1 91 ? -3.214 -1.681 -0.599 1.00 94.06 91 TYR A C 1
ATOM 767 O O . TYR A 1 91 ? -3.912 -1.219 0.306 1.00 94.06 91 TYR A O 1
ATOM 775 N N . LEU A 1 92 ? -3.729 -2.420 -1.586 1.00 95.38 92 LEU A N 1
ATOM 776 C CA . LEU A 1 92 ? -5.152 -2.737 -1.693 1.00 95.38 92 LEU A CA 1
ATOM 777 C C . LEU A 1 92 ? -5.636 -3.592 -0.516 1.00 95.38 92 LEU A C 1
ATOM 779 O O . LEU A 1 92 ? -6.690 -3.281 0.035 1.00 95.38 92 LEU A O 1
ATOM 783 N N . MET A 1 93 ? -4.847 -4.568 -0.047 1.00 95.25 93 MET A N 1
ATOM 784 C CA . MET A 1 93 ? -5.139 -5.304 1.198 1.00 95.25 93 MET A CA 1
ATOM 785 C C . MET A 1 93 ? -5.394 -4.337 2.365 1.00 95.25 93 MET A C 1
ATOM 787 O O . MET A 1 93 ? -6.401 -4.437 3.066 1.00 95.25 93 MET A O 1
ATOM 791 N N . CYS A 1 94 ? -4.509 -3.353 2.542 1.00 93.50 94 CYS A N 1
ATOM 792 C CA . CYS A 1 94 ? -4.609 -2.366 3.617 1.00 93.50 94 CYS A CA 1
ATOM 793 C C . CYS A 1 94 ? -5.815 -1.428 3.436 1.00 93.50 94 CYS A C 1
ATOM 795 O O . CYS A 1 94 ? -6.550 -1.159 4.392 1.00 93.50 94 CYS A O 1
ATOM 797 N N . LYS A 1 95 ? -6.035 -0.944 2.206 1.00 92.50 95 LYS A N 1
ATOM 798 C CA . LYS A 1 95 ? -7.153 -0.060 1.846 1.00 92.50 95 LYS A CA 1
ATOM 799 C C . LYS A 1 95 ? -8.492 -0.726 2.163 1.00 92.50 95 LYS A C 1
ATOM 801 O O . LYS A 1 95 ? -9.321 -0.128 2.845 1.00 92.50 95 LYS A O 1
ATOM 806 N N . TYR A 1 96 ? -8.685 -1.960 1.707 1.00 93.31 96 TYR A N 1
ATOM 807 C CA . TYR A 1 96 ? -9.951 -2.675 1.845 1.00 93.31 96 TYR A CA 1
ATOM 808 C C . TYR A 1 96 ? -10.182 -3.269 3.239 1.00 93.31 96 TYR A C 1
ATOM 810 O O . TYR A 1 96 ? -11.326 -3.375 3.677 1.00 93.31 96 TYR A O 1
ATOM 818 N N . PHE A 1 97 ? -9.121 -3.548 4.000 1.00 91.19 97 PHE A N 1
ATOM 819 C CA . PHE A 1 97 ? -9.232 -3.801 5.441 1.00 91.19 97 PHE A CA 1
ATOM 820 C C . PHE A 1 97 ? -9.799 -2.587 6.220 1.00 91.19 97 PHE A C 1
ATOM 822 O O . PHE A 1 97 ? -10.269 -2.713 7.360 1.00 91.19 97 PHE A O 1
ATOM 829 N N . GLY A 1 98 ? -9.794 -1.401 5.601 1.00 88.56 98 GLY A N 1
ATOM 830 C CA . GLY A 1 98 ? -10.281 -0.158 6.188 1.00 88.56 98 GLY A CA 1
ATOM 831 C C . GLY A 1 98 ? -9.255 0.490 7.112 1.00 88.56 98 GLY A C 1
ATOM 832 O O . GLY A 1 98 ? -9.637 1.123 8.101 1.00 88.56 98 GLY A O 1
ATOM 833 N N . ALA A 1 99 ? -7.962 0.310 6.820 1.00 87.62 99 ALA A N 1
ATOM 834 C CA . ALA A 1 99 ? -6.895 0.970 7.555 1.00 87.62 99 ALA A CA 1
ATOM 835 C C . ALA A 1 99 ? -7.052 2.494 7.471 1.00 87.62 99 ALA A C 1
ATOM 837 O O . ALA A 1 99 ? -7.207 3.074 6.395 1.00 87.62 99 ALA A O 1
ATOM 838 N N . LYS A 1 100 ? -7.022 3.146 8.632 1.00 82.12 100 LYS A N 1
ATOM 839 C CA . LYS A 1 100 ? -7.055 4.606 8.755 1.00 82.12 100 LYS A CA 1
ATOM 840 C C . LYS A 1 100 ? -5.676 5.227 8.631 1.00 82.12 100 LYS A C 1
ATOM 842 O O . LYS A 1 100 ? -5.617 6.426 8.393 1.00 82.12 100 LYS A O 1
ATOM 847 N N . VAL A 1 101 ? -4.623 4.435 8.831 1.00 82.44 101 VAL A N 1
ATOM 848 C CA . VAL A 1 101 ? -3.216 4.818 8.678 1.00 82.44 101 VAL A CA 1
ATOM 849 C C . VAL A 1 101 ? -2.494 3.665 8.001 1.00 82.44 101 VAL A C 1
ATOM 851 O O . VAL A 1 101 ? -2.617 2.526 8.462 1.00 82.44 101 VAL A O 1
ATOM 854 N N . ILE A 1 102 ? -1.755 3.942 6.927 1.00 87.81 102 ILE A N 1
ATOM 855 C CA . ILE A 1 102 ? -0.924 2.930 6.263 1.00 87.81 102 ILE A CA 1
ATOM 856 C C . ILE A 1 102 ? 0.539 3.369 6.318 1.00 87.81 102 ILE A C 1
ATOM 858 O O . ILE A 1 102 ? 0.893 4.461 5.872 1.00 87.81 102 ILE A O 1
ATOM 862 N N . PHE A 1 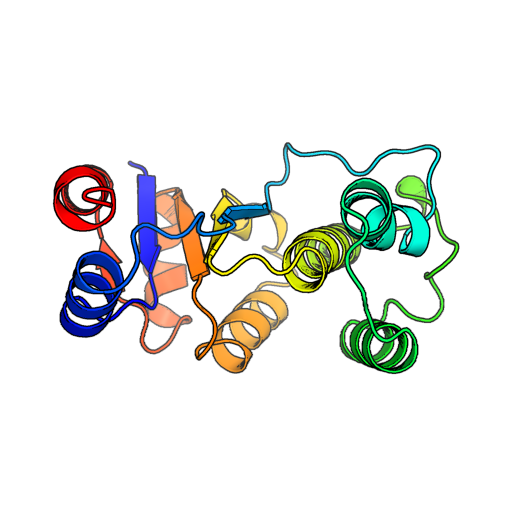103 ? 1.372 2.503 6.888 1.00 87.44 103 PHE A N 1
ATOM 863 C CA . PHE A 1 103 ? 2.814 2.669 6.989 1.00 87.44 103 PHE A CA 1
ATOM 864 C C . PHE A 1 103 ? 3.498 1.990 5.805 1.00 87.44 103 PHE A C 1
ATOM 866 O O . PHE A 1 103 ? 3.361 0.783 5.629 1.00 87.44 103 PHE A O 1
ATOM 873 N N . PHE A 1 104 ? 4.265 2.737 5.021 1.00 88.62 104 PHE A N 1
ATOM 874 C CA . PHE A 1 104 ? 5.087 2.228 3.928 1.00 88.62 104 PHE A CA 1
ATOM 875 C C . PHE A 1 104 ? 6.539 2.173 4.382 1.00 88.62 104 PHE A C 1
ATOM 877 O O . PHE A 1 104 ? 7.154 3.213 4.594 1.00 88.62 104 PHE A O 1
ATOM 884 N N . ILE A 1 105 ? 7.083 0.971 4.562 1.00 87.44 105 ILE A N 1
ATOM 885 C CA . ILE A 1 105 ? 8.401 0.771 5.178 1.00 87.44 105 ILE A CA 1
ATOM 886 C C . ILE A 1 105 ? 9.409 0.307 4.128 1.00 87.44 105 ILE A C 1
ATOM 888 O O . ILE A 1 105 ? 9.226 -0.763 3.549 1.00 87.44 105 ILE A O 1
ATOM 892 N N . ASN A 1 106 ? 10.496 1.060 3.938 1.00 83.06 106 ASN A N 1
ATOM 893 C CA . ASN A 1 106 ? 11.621 0.729 3.050 1.00 83.06 106 ASN A CA 1
ATOM 894 C C . ASN A 1 106 ? 11.184 0.333 1.625 1.00 83.06 106 ASN A C 1
ATOM 896 O O . ASN A 1 106 ? 11.692 -0.622 1.046 1.00 83.06 106 ASN A O 1
ATOM 900 N N . GLN A 1 107 ? 10.196 1.029 1.073 1.00 81.38 107 GLN A N 1
ATOM 901 C CA . GLN A 1 107 ? 9.637 0.754 -0.248 1.00 81.38 107 GLN A CA 1
ATOM 902 C C . GLN A 1 107 ? 10.451 1.405 -1.377 1.00 81.38 107 GLN A C 1
ATOM 904 O O . GLN A 1 107 ? 10.474 0.921 -2.503 1.00 81.38 107 GLN A O 1
ATOM 909 N N . PHE A 1 108 ? 11.156 2.494 -1.094 1.00 75.94 108 PHE A N 1
ATOM 910 C CA . PHE A 1 108 ? 11.723 3.382 -2.098 1.00 75.94 108 PHE A CA 1
ATOM 911 C C . PHE A 1 108 ? 12.927 2.796 -2.847 1.00 75.94 108 PHE A C 1
ATOM 913 O O . PHE A 1 108 ? 13.102 3.056 -4.040 1.00 75.94 108 PHE A O 1
ATOM 920 N N . HIS A 1 109 ? 13.750 1.979 -2.180 1.00 73.25 109 HIS A N 1
ATOM 921 C CA . HIS A 1 109 ? 14.833 1.260 -2.860 1.00 73.25 109 HIS A CA 1
ATOM 922 C C . HIS A 1 109 ? 14.280 0.327 -3.944 1.00 73.25 109 HIS A C 1
ATOM 924 O O . HIS A 1 109 ? 14.859 0.215 -5.022 1.00 73.25 109 HIS A O 1
ATOM 930 N N . TYR A 1 110 ? 13.153 -0.317 -3.674 1.00 70.31 110 TYR A N 1
ATOM 931 C CA . TYR A 1 110 ? 12.586 -1.326 -4.556 1.00 70.31 110 TYR A CA 1
ATOM 932 C C . TYR A 1 110 ? 12.104 -0.714 -5.878 1.00 70.31 110 TYR A C 1
ATOM 934 O O . TYR A 1 110 ? 12.296 -1.261 -6.955 1.00 70.31 110 TYR A O 1
ATOM 942 N N . PHE A 1 111 ? 11.601 0.519 -5.826 1.00 74.44 111 PHE A N 1
ATOM 943 C CA . PHE A 1 1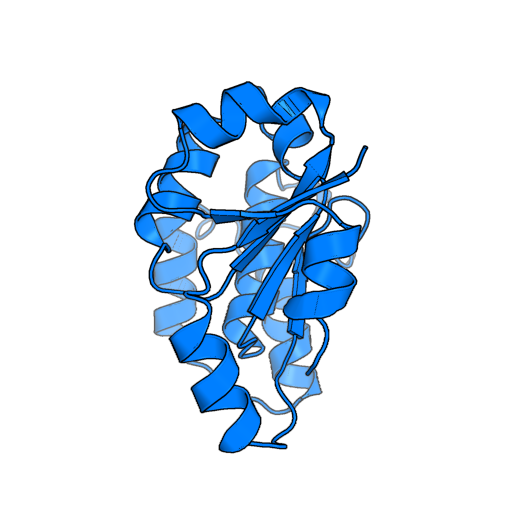11 ? 11.073 1.208 -7.000 1.00 74.44 111 PHE A CA 1
ATOM 944 C C . PHE A 1 111 ? 12.088 2.080 -7.728 1.00 74.44 111 PHE A C 1
ATOM 946 O O . PHE A 1 111 ? 11.660 2.990 -8.423 1.00 74.44 111 PHE A O 1
ATOM 953 N N . VAL A 1 112 ? 13.407 1.842 -7.625 1.00 72.56 112 VAL A N 1
ATOM 954 C CA . VAL A 1 112 ? 14.425 2.694 -8.289 1.00 72.56 112 VAL A CA 1
ATOM 955 C C . VAL A 1 112 ? 14.124 2.929 -9.776 1.00 72.56 112 VAL A C 1
ATOM 957 O O . VAL A 1 112 ? 14.258 4.059 -10.240 1.00 72.56 112 VAL A O 1
ATOM 960 N N . ASN A 1 113 ? 13.653 1.903 -10.486 1.00 74.25 113 ASN A N 1
ATOM 961 C CA . ASN A 1 113 ? 13.336 1.977 -11.917 1.00 74.25 113 ASN A CA 1
ATOM 962 C C . ASN A 1 113 ? 11.918 2.504 -12.211 1.00 74.25 113 ASN A C 1
ATOM 964 O O . ASN A 1 113 ? 11.604 2.813 -13.354 1.00 74.25 113 ASN A O 1
ATOM 968 N N . CYS A 1 114 ? 11.071 2.628 -11.185 1.00 77.50 114 CYS A N 1
ATOM 969 C CA . CYS A 1 114 ? 9.661 3.020 -11.280 1.00 77.50 114 CYS A CA 1
ATOM 970 C C . CYS A 1 114 ? 9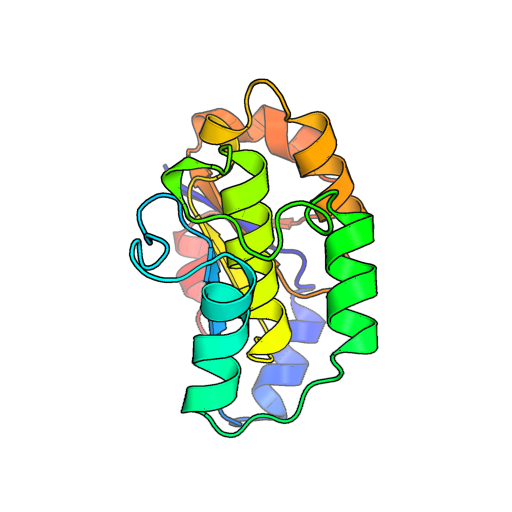.317 4.162 -10.301 1.00 77.50 114 CYS A C 1
ATOM 972 O O . CYS A 1 114 ? 8.186 4.257 -9.820 1.00 77.50 114 CYS A O 1
ATOM 974 N N . ARG A 1 115 ? 10.293 5.020 -9.963 1.00 79.69 115 ARG A N 1
ATOM 975 C CA . ARG A 1 115 ? 10.148 6.052 -8.916 1.00 79.69 115 ARG A CA 1
ATOM 976 C C . ARG A 1 115 ? 9.042 7.051 -9.219 1.00 79.69 115 ARG A C 1
ATOM 978 O O . ARG A 1 115 ? 8.363 7.489 -8.300 1.00 79.69 115 ARG A O 1
ATOM 985 N N . GLU A 1 116 ? 8.844 7.386 -10.488 1.00 81.94 116 GLU A N 1
ATOM 986 C CA . GLU A 1 116 ? 7.799 8.324 -10.906 1.00 81.94 116 GLU A CA 1
ATOM 987 C C . GLU A 1 116 ? 6.404 7.802 -10.560 1.00 81.94 116 GLU A C 1
ATOM 989 O O . GLU A 1 116 ? 5.625 8.518 -9.938 1.00 81.94 116 GLU A O 1
ATOM 994 N N . LEU A 1 117 ? 6.129 6.518 -10.825 1.00 81.38 117 LEU A N 1
ATOM 995 C CA . LEU A 1 117 ? 4.869 5.878 -10.431 1.00 81.38 117 LEU A CA 1
ATOM 996 C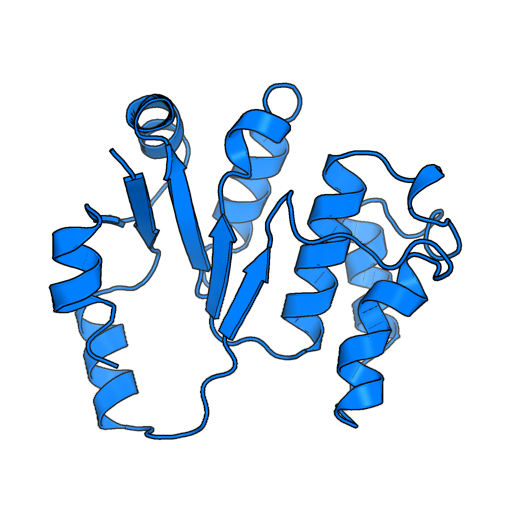 C . LEU A 1 117 ? 4.662 5.912 -8.914 1.00 81.38 117 LEU A C 1
ATOM 998 O O . LEU A 1 117 ? 3.542 6.114 -8.443 1.00 81.38 117 LEU A O 1
ATOM 1002 N N . PHE A 1 118 ? 5.741 5.737 -8.150 1.00 82.69 118 PHE A N 1
ATOM 1003 C CA . PHE A 1 118 ? 5.705 5.840 -6.696 1.00 82.69 118 PHE A CA 1
ATOM 1004 C C . PHE A 1 118 ? 5.339 7.265 -6.256 1.00 82.69 118 PHE A C 1
ATOM 1006 O O . PHE A 1 118 ? 4.407 7.442 -5.473 1.00 82.69 118 PHE A O 1
ATOM 1013 N N . TYR A 1 119 ? 6.001 8.296 -6.787 1.00 82.44 119 TYR A N 1
ATOM 1014 C CA . TYR A 1 119 ? 5.684 9.689 -6.455 1.00 82.44 119 TYR A CA 1
ATOM 1015 C C . TYR A 1 119 ? 4.265 10.074 -6.853 1.00 82.44 119 TYR A C 1
ATOM 1017 O O . TYR A 1 119 ? 3.548 10.670 -6.051 1.00 82.44 119 TYR A O 1
ATOM 1025 N N . ASP A 1 120 ? 3.841 9.701 -8.056 1.00 85.00 120 ASP A N 1
ATOM 1026 C CA . ASP A 1 120 ? 2.494 9.963 -8.550 1.00 85.00 120 ASP A CA 1
ATOM 1027 C C . ASP A 1 120 ? 1.442 9.315 -7.660 1.00 85.00 120 ASP A C 1
ATOM 1029 O O . ASP A 1 120 ? 0.422 9.934 -7.358 1.00 85.00 120 ASP A O 1
ATOM 1033 N N . PHE A 1 121 ? 1.694 8.091 -7.195 1.00 87.25 121 PHE A N 1
ATOM 1034 C CA . PHE A 1 121 ? 0.822 7.422 -6.244 1.00 87.25 121 PHE A CA 1
ATOM 1035 C C . PHE A 1 121 ? 0.683 8.222 -4.940 1.00 87.25 121 PHE A C 1
ATOM 1037 O O . PHE A 1 121 ? -0.441 8.543 -4.548 1.00 87.25 121 PHE A O 1
ATOM 1044 N N . PHE A 1 122 ? 1.789 8.600 -4.290 1.00 83.62 122 PHE A N 1
ATOM 1045 C CA . PHE A 1 122 ? 1.735 9.346 -3.025 1.00 83.62 122 PHE A CA 1
ATOM 1046 C C . PHE A 1 122 ? 1.158 10.751 -3.189 1.00 83.62 122 PHE A C 1
ATOM 1048 O O . PHE A 1 122 ? 0.400 11.207 -2.335 1.00 83.62 122 PHE A O 1
ATOM 1055 N N . ASN A 1 123 ? 1.457 11.432 -4.291 1.00 81.56 123 ASN A N 1
ATOM 1056 C CA . ASN A 1 123 ? 0.910 12.757 -4.566 1.00 81.56 123 ASN A CA 1
ATOM 1057 C C . ASN A 1 123 ? -0.605 12.688 -4.843 1.00 81.56 123 ASN A C 1
ATOM 1059 O O . ASN A 1 123 ? -1.359 13.490 -4.298 1.00 81.56 123 ASN A O 1
ATOM 1063 N N . LYS A 1 124 ? -1.084 11.699 -5.616 1.00 82.94 124 LYS A N 1
ATOM 1064 C CA . LYS A 1 124 ? -2.527 11.491 -5.867 1.00 82.94 124 LYS A CA 1
ATOM 1065 C C . LYS A 1 124 ? -3.296 11.092 -4.616 1.00 82.94 124 LYS A C 1
ATOM 1067 O O . LYS A 1 124 ? -4.475 11.405 -4.494 1.00 82.94 124 LYS A O 1
ATOM 1072 N N . GLN A 1 125 ? -2.660 10.358 -3.709 1.00 75.38 125 GLN A N 1
ATOM 1073 C CA . GLN A 1 125 ? -3.306 9.864 -2.498 1.00 75.38 125 GLN A CA 1
ATOM 1074 C C . GLN A 1 125 ? -3.022 10.752 -1.277 1.00 75.38 125 GLN A C 1
ATOM 1076 O O . GLN A 1 125 ? -3.291 10.331 -0.158 1.00 75.38 125 GLN A O 1
ATOM 1081 N N . TYR A 1 126 ? -2.524 11.977 -1.480 1.00 62.75 126 TYR A N 1
ATOM 1082 C CA . TYR A 1 126 ? -2.087 12.882 -0.416 1.00 62.75 126 TYR A CA 1
ATOM 1083 C C . TYR A 1 126 ? -3.141 13.142 0.674 1.00 62.75 126 TYR A C 1
ATOM 1085 O O . TYR A 1 126 ? -2.790 13.340 1.830 1.00 62.75 126 TYR A O 1
ATOM 1093 N N . GLU A 1 127 ? -4.435 13.107 0.349 1.00 59.53 127 GLU A N 1
ATOM 1094 C CA . GLU A 1 127 ? -5.513 13.308 1.332 1.00 59.53 127 GLU A CA 1
ATOM 1095 C C . GLU A 1 127 ? -5.728 12.109 2.276 1.00 59.53 127 GLU A C 1
ATOM 1097 O O . GLU A 1 127 ? -6.445 12.211 3.274 1.00 59.53 127 GLU A O 1
ATOM 1102 N N . LYS A 1 128 ? -5.132 10.948 1.977 1.00 65.00 128 LYS A N 1
ATOM 1103 C CA . LYS A 1 128 ? -5.227 9.742 2.806 1.00 65.00 128 LYS A CA 1
ATOM 1104 C C . LYS A 1 128 ? -4.045 9.663 3.755 1.00 65.00 128 LYS A C 1
ATOM 1106 O O . LYS A 1 128 ? -2.907 9.772 3.336 1.00 65.00 128 LYS A O 1
ATOM 1111 N N . ASN A 1 129 ? -4.309 9.401 5.025 1.00 69.25 129 ASN A N 1
ATOM 1112 C CA . ASN A 1 129 ? -3.287 9.304 6.064 1.00 69.25 129 ASN A CA 1
ATOM 1113 C C . ASN A 1 129 ? -2.239 8.205 5.784 1.00 69.25 129 ASN A C 1
ATOM 1115 O O . ASN A 1 129 ? -2.539 7.007 5.895 1.00 69.25 129 ASN A O 1
ATOM 1119 N N . PHE A 1 130 ? -1.002 8.614 5.510 1.00 79.06 130 PHE A N 1
ATOM 1120 C CA . PHE A 1 130 ? 0.125 7.719 5.273 1.00 79.06 130 PHE A CA 1
ATOM 1121 C C . PHE A 1 130 ? 1.366 8.144 6.033 1.00 79.06 130 PHE A C 1
ATOM 1123 O O . PHE A 1 130 ? 1.619 9.327 6.255 1.00 79.06 130 PHE A O 1
ATOM 1130 N N . VAL A 1 131 ? 2.163 7.139 6.377 1.00 81.50 131 VAL A N 1
ATOM 1131 C CA . VAL A 1 131 ? 3.486 7.324 6.960 1.00 81.50 131 VAL A CA 1
ATOM 1132 C C . VAL A 1 131 ? 4.486 6.564 6.102 1.00 81.50 131 VAL A C 1
ATOM 1134 O O . VAL A 1 131 ? 4.332 5.364 5.898 1.00 81.50 131 VAL A O 1
ATOM 1137 N N . ILE A 1 132 ? 5.505 7.240 5.588 1.00 83.69 132 ILE A N 1
ATOM 1138 C CA . ILE A 1 132 ? 6.592 6.620 4.827 1.00 83.69 132 ILE A CA 1
ATOM 1139 C C . ILE A 1 132 ? 7.803 6.547 5.749 1.00 83.69 132 ILE A C 1
ATOM 1141 O O . ILE A 1 132 ? 8.284 7.576 6.214 1.00 83.69 132 ILE A O 1
ATOM 1145 N N . ILE A 1 133 ? 8.283 5.338 6.018 1.00 83.50 133 ILE A N 1
ATOM 1146 C CA . ILE A 1 133 ? 9.458 5.071 6.845 1.00 83.50 133 ILE A CA 1
ATOM 1147 C C . ILE A 1 133 ? 10.581 4.610 5.925 1.00 83.50 133 ILE A C 1
ATOM 1149 O O . ILE A 1 133 ? 10.476 3.555 5.300 1.00 83.50 133 ILE A O 1
ATOM 1153 N N . GLU A 1 134 ? 11.659 5.384 5.855 1.00 85.25 134 GLU A N 1
ATOM 1154 C CA . GLU A 1 134 ? 12.738 5.162 4.894 1.00 85.25 134 GLU A CA 1
ATOM 1155 C C . GLU A 1 134 ? 14.138 5.324 5.468 1.00 85.25 134 GLU A C 1
ATOM 1157 O O . GLU A 1 134 ? 14.358 5.920 6.524 1.00 85.25 134 GLU A O 1
ATOM 1162 N N . LYS A 1 135 ? 15.122 4.801 4.730 1.00 82.31 135 LYS A N 1
ATOM 1163 C CA . LYS A 1 135 ? 16.535 5.042 5.032 1.00 82.31 135 LYS A CA 1
ATOM 1164 C C . LYS A 1 135 ? 16.906 6.490 4.721 1.00 82.31 135 LYS A C 1
ATOM 1166 O O . LYS A 1 135 ? 16.553 7.029 3.674 1.00 82.31 135 LYS A O 1
ATOM 1171 N N . GLU A 1 136 ? 17.725 7.082 5.586 1.00 80.56 136 GLU A N 1
ATOM 1172 C CA . GLU A 1 136 ? 18.181 8.472 5.457 1.00 80.56 136 GLU A CA 1
ATOM 1173 C C . GLU A 1 136 ? 18.854 8.811 4.124 1.00 80.56 136 GLU A C 1
ATOM 1175 O O . GLU A 1 136 ? 18.716 9.924 3.624 1.00 80.56 136 GLU A O 1
ATOM 1180 N N . ILE A 1 137 ? 19.512 7.838 3.493 1.00 81.25 137 ILE A N 1
ATOM 1181 C CA . ILE A 1 137 ? 20.140 8.015 2.179 1.00 81.25 137 ILE A CA 1
ATOM 1182 C C . ILE A 1 137 ? 19.154 8.498 1.098 1.00 81.25 137 ILE A C 1
ATOM 1184 O O . ILE A 1 137 ? 19.564 9.141 0.133 1.00 81.25 137 ILE A O 1
ATOM 1188 N N . TYR A 1 138 ? 17.852 8.244 1.265 1.00 79.88 138 TYR A N 1
ATOM 1189 C CA . TYR A 1 138 ? 16.813 8.666 0.327 1.00 79.88 138 TYR A CA 1
ATOM 1190 C C . TYR A 1 138 ? 16.198 10.034 0.649 1.00 79.88 138 TYR A C 1
ATOM 1192 O O . TYR A 1 138 ? 15.369 10.503 -0.131 1.00 79.88 138 TYR A O 1
ATOM 1200 N N . LYS A 1 139 ? 16.634 10.713 1.725 1.00 79.44 139 LYS A N 1
ATOM 1201 C CA . LYS A 1 139 ? 16.097 12.009 2.186 1.00 79.44 139 LYS A CA 1
ATOM 1202 C C . LYS A 1 139 ? 15.892 13.000 1.054 1.00 79.44 139 LYS A C 1
ATOM 1204 O O . LYS A 1 139 ? 14.773 13.396 0.759 1.00 79.44 139 LYS A O 1
ATOM 1209 N N . ASN A 1 140 ? 16.996 13.357 0.400 1.00 79.94 140 ASN A N 1
ATOM 1210 C CA . ASN A 1 140 ? 17.045 14.422 -0.595 1.00 79.94 140 ASN A CA 1
ATOM 1211 C C . ASN A 1 140 ? 16.196 14.101 -1.823 1.00 79.94 140 ASN A C 1
ATOM 1213 O O . ASN A 1 140 ? 15.715 15.001 -2.503 1.00 79.94 140 ASN A O 1
ATOM 1217 N N . ILE A 1 141 ? 16.060 12.816 -2.140 1.00 80.88 141 ILE A N 1
ATOM 1218 C CA . ILE A 1 141 ? 15.272 12.361 -3.277 1.00 80.88 141 ILE A CA 1
ATOM 1219 C C . ILE A 1 141 ? 13.782 12.419 -2.925 1.00 80.88 141 ILE A C 1
ATOM 1221 O O . ILE A 1 141 ? 12.981 12.853 -3.747 1.00 80.88 141 ILE A O 1
ATOM 1225 N N . LEU A 1 142 ? 13.402 12.029 -1.709 1.00 80.25 142 LEU A N 1
ATOM 1226 C CA . LEU A 1 142 ? 12.014 12.059 -1.254 1.00 80.25 142 LEU A CA 1
ATOM 1227 C C . LEU A 1 142 ? 11.517 13.494 -1.054 1.00 80.25 142 LEU A C 1
ATOM 1229 O O . LEU A 1 142 ? 10.479 13.842 -1.606 1.00 80.25 142 LEU A O 1
ATOM 1233 N N . THR A 1 143 ? 12.281 14.356 -0.376 1.00 78.31 143 THR A N 1
ATOM 1234 C CA . THR A 1 143 ? 11.882 15.754 -0.117 1.00 78.31 143 THR A CA 1
ATOM 1235 C C . THR A 1 143 ? 11.707 16.582 -1.387 1.00 78.31 143 THR A C 1
ATOM 1237 O O . THR A 1 143 ? 10.843 17.450 -1.439 1.00 78.31 143 THR A O 1
ATOM 1240 N N . LYS A 1 144 ? 12.496 16.318 -2.434 1.00 81.62 144 LYS A N 1
ATOM 1241 C CA . LYS A 1 144 ? 12.375 17.032 -3.716 1.00 81.62 144 LYS A CA 1
ATOM 1242 C C . LYS A 1 144 ? 11.127 16.649 -4.511 1.00 81.62 144 LYS A C 1
ATOM 1244 O O . LYS A 1 144 ? 10.642 17.468 -5.285 1.00 81.62 144 LYS A O 1
ATOM 1249 N N . ASN A 1 145 ? 10.640 15.417 -4.359 1.00 81.31 145 ASN A N 1
ATOM 1250 C CA . ASN A 1 145 ? 9.616 14.848 -5.243 1.00 81.31 145 ASN A CA 1
ATOM 1251 C C . ASN A 1 145 ? 8.250 14.650 -4.563 1.00 81.31 145 ASN A C 1
ATOM 1253 O O . ASN A 1 145 ? 7.219 14.674 -5.238 1.00 81.31 145 ASN A O 1
ATOM 1257 N N . LEU A 1 146 ? 8.219 14.482 -3.239 1.00 79.19 146 LEU A N 1
ATOM 1258 C CA . LEU A 1 146 ? 6.990 14.390 -2.456 1.00 79.19 146 LEU A CA 1
ATOM 1259 C C . LEU A 1 146 ? 6.570 15.789 -2.005 1.00 79.19 146 LEU A C 1
ATOM 1261 O O . LEU A 1 146 ? 7.163 16.376 -1.101 1.00 79.19 146 LEU A O 1
ATOM 1265 N N . LYS A 1 147 ? 5.538 16.341 -2.645 1.00 69.44 147 LYS A N 1
ATOM 1266 C CA . LYS A 1 147 ? 5.025 17.670 -2.296 1.00 69.44 147 LYS A CA 1
ATOM 1267 C C . LYS A 1 147 ? 4.142 17.568 -1.050 1.00 69.44 147 LYS A C 1
ATOM 1269 O O . LYS A 1 147 ? 3.295 16.685 -0.973 1.00 69.44 147 LYS A O 1
ATOM 1274 N N . ASN A 1 148 ? 4.293 18.516 -0.123 1.00 69.50 148 ASN A N 1
ATOM 1275 C CA . ASN A 1 148 ? 3.430 18.706 1.055 1.00 69.50 148 ASN A CA 1
ATOM 1276 C C . ASN A 1 148 ? 3.550 17.653 2.182 1.00 69.50 148 ASN A C 1
ATOM 1278 O O . ASN A 1 148 ? 2.655 17.566 3.021 1.00 69.50 148 ASN A O 1
ATOM 1282 N N . TYR A 1 149 ? 4.623 16.861 2.227 1.00 70.44 149 TYR A N 1
ATOM 1283 C CA . TYR A 1 149 ? 4.887 15.937 3.337 1.00 70.44 149 TYR A CA 1
ATOM 1284 C C . TYR A 1 149 ? 5.816 16.579 4.367 1.00 70.44 149 TYR A C 1
ATOM 1286 O O . TYR A 1 149 ? 6.827 17.172 3.991 1.00 70.44 149 TYR A O 1
ATOM 1294 N N . ASP A 1 150 ? 5.502 16.409 5.651 1.00 71.69 150 ASP A N 1
ATOM 1295 C CA . ASP A 1 150 ? 6.363 16.874 6.733 1.00 71.69 150 ASP A CA 1
ATOM 1296 C C . ASP A 1 150 ? 7.420 15.806 7.044 1.00 71.69 150 ASP A C 1
ATOM 1298 O O . ASP A 1 150 ? 7.106 14.621 7.209 1.00 71.69 150 ASP A O 1
ATOM 1302 N N . GLU A 1 151 ? 8.683 16.229 7.129 1.00 75.00 151 GLU A N 1
ATOM 1303 C CA . GLU A 1 151 ? 9.815 15.382 7.511 1.00 75.00 151 GLU A CA 1
ATOM 1304 C C . GLU A 1 151 ? 9.996 15.386 9.028 1.00 75.00 151 GLU A C 1
ATOM 1306 O O . GLU A 1 151 ? 10.099 16.442 9.648 1.00 75.00 151 GLU A O 1
ATOM 1311 N N . TRP A 1 152 ? 10.028 14.196 9.622 1.00 70.44 152 TRP A N 1
ATOM 1312 C CA . TRP A 1 152 ? 10.213 13.996 11.052 1.00 70.44 152 TRP A CA 1
ATOM 1313 C C . TRP A 1 152 ? 11.342 12.981 11.250 1.00 70.44 152 TRP A C 1
ATOM 1315 O O . TRP A 1 152 ? 11.407 11.954 10.564 1.00 70.44 152 TRP A O 1
ATOM 1325 N N . ASN A 1 153 ? 12.240 13.236 12.202 1.00 71.31 153 ASN A N 1
ATOM 1326 C CA . ASN A 1 153 ? 13.171 12.194 12.635 1.00 71.31 153 ASN A CA 1
ATOM 1327 C C . ASN A 1 153 ? 12.456 11.189 13.560 1.00 71.31 153 ASN A C 1
ATOM 1329 O O . ASN A 1 153 ? 11.382 11.468 14.101 1.00 71.31 153 ASN A O 1
ATOM 1333 N N . LEU A 1 154 ? 13.040 9.997 13.734 1.00 66.06 154 LEU A N 1
ATOM 1334 C CA . LEU A 1 154 ? 12.414 8.933 14.523 1.00 66.06 154 LEU A CA 1
ATOM 1335 C C . LEU A 1 154 ? 12.094 9.391 15.952 1.00 66.06 154 LEU A C 1
ATOM 1337 O O . LEU A 1 154 ? 10.988 9.158 16.415 1.00 66.06 154 LEU A O 1
ATOM 1341 N N . GLU A 1 155 ? 13.011 10.063 16.648 1.00 66.50 155 GLU A N 1
ATOM 1342 C CA . GLU A 1 155 ? 12.772 10.496 18.030 1.00 66.50 155 GLU A CA 1
ATOM 1343 C C . GLU A 1 155 ? 11.645 11.526 18.153 1.00 66.50 155 GLU A C 1
ATOM 1345 O O . GLU A 1 155 ? 10.825 11.436 19.067 1.00 66.50 155 GLU A O 1
ATOM 1350 N N . GLU A 1 156 ? 11.581 12.495 17.241 1.00 67.19 156 GLU A N 1
ATOM 1351 C CA . GLU A 1 156 ? 10.498 13.474 17.165 1.00 67.19 156 GLU A CA 1
ATOM 1352 C C . GLU A 1 156 ? 9.165 12.787 16.907 1.00 67.19 156 GLU A C 1
ATOM 1354 O O . GLU A 1 156 ? 8.182 13.073 17.590 1.00 67.19 156 GLU A O 1
ATOM 1359 N N . TRP A 1 157 ? 9.139 11.828 15.985 1.00 67.38 157 TRP A N 1
ATOM 1360 C CA . TRP A 1 157 ? 7.942 11.058 15.687 1.00 67.38 157 TRP A CA 1
ATOM 1361 C C . TRP A 1 157 ? 7.525 10.135 16.838 1.00 67.38 157 TRP A C 1
ATOM 1363 O O . TRP A 1 157 ? 6.347 10.082 17.171 1.00 67.38 157 TRP A O 1
ATOM 1373 N N . LEU A 1 158 ? 8.452 9.472 17.532 1.00 63.94 158 LEU A N 1
ATOM 1374 C CA . LEU A 1 158 ? 8.130 8.687 18.730 1.00 63.94 158 LEU A CA 1
ATOM 1375 C C . LEU A 1 158 ? 7.578 9.586 19.855 1.00 63.94 158 LEU A C 1
ATOM 1377 O O . LEU A 1 158 ? 6.663 9.195 20.576 1.00 63.94 158 LEU A O 1
ATOM 1381 N N . LYS A 1 159 ? 8.097 10.811 20.007 1.00 63.88 159 LYS A N 1
ATOM 1382 C CA . LYS A 1 159 ? 7.649 11.754 21.047 1.00 63.88 159 LYS A CA 1
ATOM 1383 C C . LYS A 1 159 ? 6.306 12.412 20.727 1.00 63.88 159 LYS A C 1
ATOM 1385 O O . LYS A 1 159 ? 5.545 12.697 21.651 1.00 63.88 159 LYS A O 1
ATOM 1390 N N . LYS A 1 160 ? 6.032 12.691 19.452 1.00 61.06 160 LYS A N 1
ATOM 1391 C CA . LYS A 1 160 ? 4.894 13.518 19.015 1.00 61.06 160 LYS A CA 1
ATOM 1392 C C . LYS A 1 160 ? 3.855 12.757 18.182 1.00 61.06 160 LYS A C 1
ATOM 1394 O O . LYS A 1 160 ? 2.673 13.046 18.294 1.00 61.06 160 LYS A O 1
ATOM 1399 N N . GLY A 1 161 ? 4.280 11.791 17.372 1.00 51.44 161 GLY A N 1
ATOM 1400 C CA . GLY A 1 161 ? 3.434 10.971 16.496 1.00 51.44 161 GLY A CA 1
ATOM 1401 C C . GLY A 1 161 ? 2.912 9.677 17.136 1.00 51.44 161 GLY A C 1
ATOM 1402 O O . GLY A 1 161 ? 1.802 9.264 16.815 1.00 51.44 161 GLY A O 1
ATOM 1403 N N . LEU A 1 162 ? 3.667 9.061 18.062 1.00 48.12 162 LEU A N 1
ATOM 1404 C CA . LEU A 1 162 ? 3.237 7.871 18.827 1.00 48.12 162 LEU A CA 1
ATOM 1405 C C . LEU A 1 162 ? 2.533 8.172 20.152 1.00 48.12 162 LEU A C 1
ATOM 1407 O O . LEU A 1 162 ? 2.063 7.232 20.792 1.00 48.12 162 LEU A O 1
ATOM 1411 N N . ARG A 1 163 ? 2.438 9.439 20.578 1.00 42.84 163 ARG A N 1
ATOM 1412 C CA . ARG A 1 163 ? 1.498 9.841 21.641 1.00 42.84 163 ARG A CA 1
ATOM 1413 C C . ARG A 1 163 ? 0.071 9.785 21.089 1.00 42.84 163 ARG A C 1
ATOM 1415 O O . ARG A 1 163 ? -0.574 10.809 20.899 1.00 42.84 163 ARG A O 1
ATOM 1422 N N . ILE A 1 164 ? -0.319 8.562 20.755 1.00 41.47 164 ILE A N 1
ATOM 1423 C CA . ILE A 1 164 ? -1.657 8.046 20.517 1.00 41.47 164 ILE A CA 1
ATOM 1424 C C . ILE A 1 164 ? -2.368 7.994 21.869 1.00 41.47 164 ILE A C 1
ATOM 1426 O O . ILE A 1 164 ? -1.694 7.640 22.864 1.00 41.47 164 ILE A O 1
#

Foldseek 3Di:
DKKKWWLDDLVVLVVVVVVDPDPQAEEEQEPPDDQDQVAFLQCSLCVLCVVVVHDDDPVVVLVLCVVQVNNVRRRPGPVPDDLSRRRSSRVSSCVRNVHQEYEYEASQVSCPVPNVVVLVVCQVCSVGTYMYMHDPVCVVVCVVRNPNIDMDDPVRCVVRVVPD

Organism: NCBI:txid500465

pLDDT: mean 80.61, std 14.62, range [41.47, 97.94]

Sequence (164 aa):
MILIFSNYKENDLLKRLKMNIVSIKIAFVAETLPLISNLNLIENITLPIQYHGIKYDMRQLNDDLRNYNLYDKMYYRKDGLNEIEIFFTKYLMCKYFGAKVIFFINQFHYFVNCRELFYDFFNKQYEKNFVIIEKEIYKNILTKNLKNYDEWNLEEWLKKGLRI

Secondary structure (DSSP, 8-state):
-EEEEE---HHHHHHHHHH--S---EEEEETTS---TTSBHHHHHHHHHHHTT----HHHHHHHHHHTT-GGGTT-BGGG--HHHHHHHHHHHHHHTT-SEEEEES-TTTTGGGHHHHHHHHHHTTTS-EEEEEEGGGHHHHHHHSTTPEEEEHHHHHHHTS--

Radius of gyration: 16.31 Å; chains: 1; bounding box: 38×40×38 Å